Protein AF-A0AB40AM20-F1 (afdb_monomer_lite)

Foldseek 3Di:
DDDDDDDDDDDDDDDDDDDPPPPPDDPCVVDDDDDPVRVVVVVVVCCVVPPDDPVCPCVVDVDPPPPDDPDCAVLLVVLLVLLQPPADPVLSVQLSVLCVVQCVPLLPDDLVSQLVSSVSSPPSSVSSVVSNVVQVVCCVVPVDSHDNVVVVDDPPPPPDDD

pLDDT: mean 77.75, std 22.53, range [28.8, 97.44]

Radius of gyration: 23.86 Å; chains: 1; bounding box: 42×57×77 Å

Structure (mmCIF, N/CA/C/O backbone):
data_AF-A0AB40AM20-F1
#
_entry.id   AF-A0AB40AM20-F1
#
loop_
_atom_site.group_PDB
_atom_site.id
_atom_site.type_symbol
_atom_site.label_atom_id
_atom_site.label_alt_id
_atom_site.label_comp_id
_atom_site.label_asym_id
_atom_site.label_entity_id
_atom_site.label_seq_id
_atom_site.pdbx_PDB_ins_code
_atom_site.Cartn_x
_atom_site.Cartn_y
_atom_site.Cartn_z
_atom_site.occupancy
_atom_site.B_iso_or_equiv
_atom_site.auth_seq_id
_atom_site.auth_comp_id
_atom_site.auth_asym_id
_atom_site.auth_atom_id
_atom_site.pdbx_PDB_model_num
ATOM 1 N N . MET A 1 1 ? 16.544 36.981 49.174 1.00 35.84 1 MET A N 1
ATOM 2 C CA . MET A 1 1 ? 16.715 38.013 48.129 1.00 35.84 1 MET A CA 1
ATOM 3 C C . MET A 1 1 ? 16.075 37.538 46.826 1.00 35.84 1 MET A C 1
ATOM 5 O O . MET A 1 1 ? 16.218 36.360 46.523 1.00 35.84 1 MET A O 1
ATOM 9 N N . PRO A 1 2 ? 15.335 38.406 46.114 1.00 50.44 2 PRO A N 1
ATOM 10 C CA . PRO A 1 2 ? 14.511 38.073 44.946 1.00 50.44 2 PRO A CA 1
ATOM 11 C C . PRO A 1 2 ? 15.216 38.371 43.605 1.00 50.44 2 PRO A C 1
ATOM 13 O O . PRO A 1 2 ? 16.143 39.176 43.582 1.00 50.44 2 PRO A O 1
ATOM 16 N N . ARG A 1 3 ? 14.738 37.762 42.502 1.00 30.42 3 ARG A N 1
ATOM 17 C CA . ARG A 1 3 ? 14.660 38.270 41.098 1.00 30.42 3 ARG A CA 1
ATOM 18 C C . ARG A 1 3 ? 14.342 37.086 40.164 1.00 30.42 3 ARG A C 1
ATOM 20 O O . ARG A 1 3 ? 15.179 36.218 39.979 1.00 30.42 3 ARG A O 1
ATOM 27 N N . ASN A 1 4 ? 13.087 36.871 39.784 1.00 35.31 4 ASN A N 1
ATOM 28 C CA . ASN A 1 4 ? 12.295 37.466 38.691 1.00 35.31 4 ASN A CA 1
ATOM 29 C C . ASN A 1 4 ? 12.260 36.542 37.443 1.00 35.31 4 ASN A C 1
ATOM 31 O O . ASN A 1 4 ? 13.321 36.095 37.004 1.00 35.31 4 ASN A O 1
ATOM 35 N N . PRO A 1 5 ? 11.076 36.259 36.861 1.00 38.62 5 PRO A N 1
ATOM 36 C CA . PRO A 1 5 ? 10.887 35.314 35.762 1.00 38.62 5 PRO A CA 1
ATOM 37 C C . PRO A 1 5 ? 11.103 35.971 34.390 1.00 38.62 5 PRO A C 1
ATOM 39 O O . PRO A 1 5 ? 10.736 37.126 34.170 1.00 38.62 5 PRO A O 1
ATOM 42 N N . LYS A 1 6 ? 11.669 35.227 33.431 1.00 33.41 6 LYS A N 1
ATOM 43 C CA . LYS A 1 6 ? 11.813 35.677 32.038 1.00 33.41 6 LYS A CA 1
ATOM 44 C C . LYS A 1 6 ? 10.668 35.154 31.161 1.00 33.41 6 LYS A C 1
ATOM 46 O O . LYS A 1 6 ? 10.684 34.015 30.723 1.00 33.41 6 LYS A O 1
ATOM 51 N N . GLN A 1 7 ? 9.716 36.059 30.933 1.00 38.00 7 GLN A N 1
ATOM 52 C CA . GLN A 1 7 ? 9.112 36.432 29.644 1.00 38.00 7 GLN A CA 1
ATOM 53 C C . GLN A 1 7 ? 8.575 35.325 28.714 1.00 38.00 7 GLN A C 1
ATOM 55 O O . GLN A 1 7 ? 9.310 34.670 27.979 1.00 38.00 7 GLN A O 1
ATOM 60 N N . ASN A 1 8 ? 7.240 35.283 28.649 1.00 28.80 8 ASN A N 1
ATOM 61 C CA . ASN A 1 8 ? 6.436 34.710 27.573 1.00 28.80 8 ASN A CA 1
ATOM 62 C C . ASN A 1 8 ? 6.784 35.337 26.213 1.00 28.80 8 ASN A C 1
ATOM 64 O O . ASN A 1 8 ? 6.702 36.555 26.050 1.00 28.80 8 ASN A O 1
ATOM 68 N N . LYS A 1 9 ? 7.075 34.495 25.216 1.00 31.55 9 LYS A N 1
ATOM 69 C CA . LYS A 1 9 ? 7.012 34.867 23.799 1.00 31.55 9 LYS A CA 1
ATOM 70 C C . LYS A 1 9 ? 5.763 34.257 23.175 1.00 31.55 9 LYS A C 1
ATOM 72 O O . LYS A 1 9 ? 5.660 33.049 22.980 1.00 31.55 9 LYS A O 1
ATOM 77 N N . THR A 1 10 ? 4.819 35.139 22.879 1.00 30.55 10 THR A N 1
ATOM 78 C CA . THR A 1 10 ? 3.647 34.935 22.033 1.00 30.55 10 THR A CA 1
ATOM 79 C C . THR A 1 10 ? 4.066 34.281 20.719 1.00 30.55 10 THR A C 1
ATOM 81 O O . THR A 1 10 ? 4.764 34.900 19.919 1.00 30.55 10 THR A O 1
ATOM 84 N N . THR A 1 11 ? 3.660 33.033 20.488 1.00 30.36 11 THR A N 1
ATOM 85 C CA . THR A 1 11 ? 3.817 32.411 19.169 1.00 30.36 11 THR A CA 1
ATOM 86 C C . THR A 1 11 ? 2.555 32.715 18.379 1.00 30.36 11 THR A C 1
ATOM 88 O O . THR A 1 11 ? 1.472 32.222 18.690 1.00 30.36 11 THR A O 1
ATOM 91 N N . GLN A 1 12 ? 2.697 33.622 17.415 1.00 35.78 12 GLN A N 1
ATOM 92 C CA . GLN A 1 12 ? 1.676 33.942 16.432 1.00 35.78 12 GLN A CA 1
ATOM 93 C C . GLN A 1 12 ? 1.341 32.692 15.609 1.00 35.78 12 GLN A C 1
ATOM 95 O O . GLN A 1 12 ? 2.221 31.973 15.139 1.00 35.78 12 GLN A O 1
ATOM 100 N N . SER A 1 13 ? 0.046 32.459 15.436 1.00 38.41 13 SER A N 1
ATOM 101 C CA . SER A 1 13 ? -0.545 31.567 14.440 1.00 38.41 13 SER A CA 1
ATOM 102 C C . SER A 1 13 ? -0.098 31.930 13.018 1.00 38.41 13 SER A C 1
ATOM 104 O O . SER A 1 13 ? -0.157 33.119 12.689 1.00 38.41 13 SER A O 1
ATOM 106 N N . PRO A 1 14 ? 0.202 30.976 12.120 1.00 34.91 14 PRO A N 1
ATOM 107 C CA . PRO A 1 14 ? 0.222 31.273 10.700 1.00 34.91 14 PRO A CA 1
ATOM 108 C C . PRO A 1 14 ? -1.196 31.114 10.132 1.00 34.91 14 PRO A C 1
ATOM 110 O O . PRO A 1 14 ? -1.818 30.056 10.230 1.00 34.91 14 PRO A O 1
ATOM 113 N N . LYS A 1 15 ? -1.715 32.200 9.554 1.00 35.44 15 LYS A N 1
ATOM 114 C CA . LYS A 1 15 ? -2.844 32.177 8.621 1.00 35.44 15 LYS A CA 1
ATOM 115 C C . LYS A 1 15 ? -2.317 32.079 7.190 1.00 35.44 15 LYS A C 1
ATOM 117 O O . LYS A 1 15 ? -1.262 32.621 6.879 1.00 35.44 15 LYS A O 1
ATOM 122 N N . SER A 1 16 ? -3.187 31.516 6.359 1.00 31.95 16 SER A N 1
ATOM 123 C CA . SER A 1 16 ? -3.313 31.711 4.914 1.00 31.95 16 SER A CA 1
ATOM 124 C C . SER A 1 16 ? -2.516 30.781 4.005 1.00 31.95 16 SER A C 1
ATOM 126 O O . SER A 1 16 ? -1.355 30.996 3.678 1.00 31.95 16 SER A O 1
ATOM 128 N N . SER A 1 17 ? -3.260 29.776 3.544 1.00 43.16 17 SER A N 1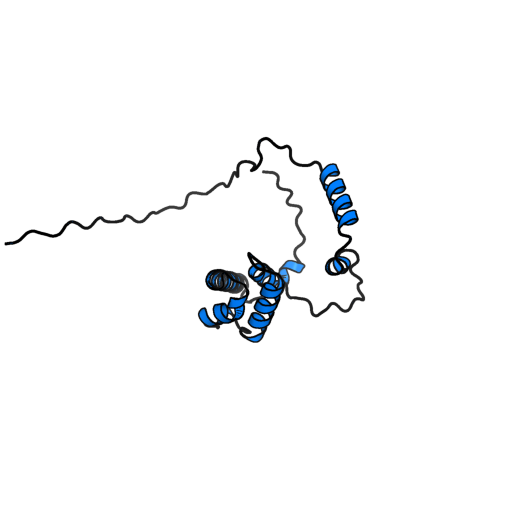
ATOM 129 C CA . SER A 1 17 ? -3.336 29.282 2.173 1.00 43.16 17 SER A CA 1
ATOM 130 C C . SER A 1 17 ? -2.662 30.183 1.134 1.00 43.16 17 SER A C 1
ATOM 132 O O . SER A 1 17 ? -3.149 31.272 0.833 1.00 43.16 17 SER A O 1
ATOM 134 N N . ALA A 1 18 ? -1.596 29.675 0.527 1.00 33.94 18 ALA A N 1
ATOM 135 C CA . ALA A 1 18 ? -1.131 30.100 -0.781 1.00 33.94 18 ALA A CA 1
ATOM 136 C C . ALA A 1 18 ? -0.949 28.835 -1.625 1.00 33.94 18 ALA A C 1
ATOM 138 O O . ALA A 1 18 ? -0.314 27.875 -1.187 1.00 33.94 18 ALA A O 1
ATOM 139 N N . ASN A 1 19 ? -1.591 28.828 -2.793 1.00 36.91 19 ASN A N 1
ATOM 140 C CA . ASN A 1 19 ? -1.529 27.777 -3.802 1.00 36.91 19 ASN A CA 1
ATOM 141 C C . ASN A 1 19 ? -0.078 27.358 -4.069 1.00 36.91 19 ASN A C 1
ATOM 143 O O . ASN A 1 19 ? 0.690 28.121 -4.650 1.00 36.91 19 ASN A O 1
ATOM 147 N N . LEU A 1 20 ? 0.282 26.134 -3.681 1.00 35.53 20 LEU A N 1
ATOM 148 C CA . LEU A 1 20 ? 1.486 25.474 -4.173 1.00 35.53 20 LEU A CA 1
ATOM 149 C C . LEU A 1 20 ? 1.187 24.955 -5.578 1.00 35.53 20 LEU A C 1
ATOM 151 O O . LEU A 1 20 ? 0.742 23.824 -5.760 1.00 35.53 20 LEU A O 1
ATOM 155 N N . SER A 1 21 ? 1.416 25.807 -6.573 1.00 38.59 21 SER A N 1
ATOM 156 C CA . SER A 1 21 ? 1.690 25.360 -7.933 1.00 38.59 21 SER A CA 1
ATOM 157 C C . SER A 1 21 ? 2.936 24.471 -7.890 1.00 38.59 21 SER A C 1
ATOM 159 O O . SER A 1 21 ? 4.059 24.964 -7.774 1.00 38.59 21 SER A O 1
ATOM 161 N N . PHE A 1 22 ? 2.739 23.153 -7.923 1.00 41.34 22 PHE A N 1
ATOM 162 C CA . PHE A 1 22 ? 3.813 22.175 -8.081 1.00 41.34 22 PHE A CA 1
ATOM 163 C C . PHE A 1 22 ? 4.301 22.210 -9.537 1.00 41.34 22 PHE A C 1
ATOM 165 O O . PHE A 1 22 ? 4.034 21.309 -10.322 1.00 41.34 22 PHE A O 1
ATOM 172 N N . SER A 1 23 ? 5.027 23.260 -9.916 1.00 50.19 23 SER A N 1
ATOM 173 C CA . SER A 1 23 ? 5.969 23.153 -11.028 1.00 50.19 23 SER A CA 1
ATOM 174 C C . SER A 1 23 ? 7.167 22.383 -10.486 1.00 50.19 23 SER A C 1
ATOM 176 O O . SER A 1 23 ? 8.131 22.979 -10.008 1.00 50.19 23 SER A O 1
ATOM 178 N N . SER A 1 24 ? 7.059 21.053 -10.437 1.00 52.06 24 SER A N 1
ATOM 179 C CA . SER A 1 24 ? 8.214 20.218 -10.122 1.00 52.06 24 SER A CA 1
ATOM 180 C C . SER A 1 24 ? 9.263 20.471 -11.206 1.00 52.06 24 SER A C 1
ATOM 182 O O . SER A 1 24 ? 8.964 20.216 -12.373 1.00 52.06 24 SER A O 1
ATOM 184 N N . PRO A 1 25 ? 10.462 20.984 -10.872 1.00 62.00 25 PRO A N 1
ATOM 185 C CA . PRO A 1 25 ? 11.560 20.974 -11.825 1.00 6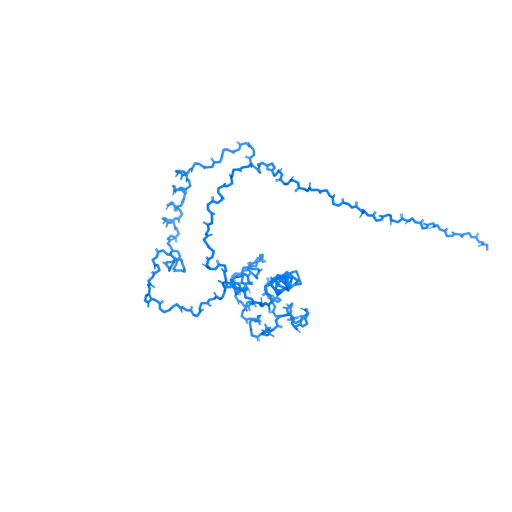2.00 25 PRO A CA 1
ATOM 186 C C . PRO A 1 25 ? 11.783 19.523 -12.247 1.00 62.00 25 PRO A C 1
ATOM 188 O O . PRO A 1 25 ? 11.716 18.623 -11.402 1.00 62.00 25 PRO A O 1
ATOM 191 N N . ASP A 1 26 ? 11.985 19.302 -13.546 1.00 64.44 26 ASP A N 1
ATOM 192 C CA . ASP A 1 26 ? 12.297 17.976 -14.071 1.00 64.44 26 ASP A CA 1
ATOM 193 C C . ASP A 1 26 ? 13.436 17.392 -13.223 1.00 64.44 26 ASP A C 1
ATOM 195 O O . ASP A 1 26 ? 14.474 18.035 -13.053 1.00 64.44 26 ASP A O 1
ATOM 199 N N . LEU A 1 27 ? 13.205 16.232 -12.593 1.00 72.50 27 LEU A N 1
ATOM 200 C CA . LEU A 1 27 ? 14.120 15.655 -11.593 1.00 72.50 27 LEU A CA 1
ATOM 201 C C . LEU A 1 27 ? 15.495 15.341 -12.198 1.00 72.50 27 LEU A C 1
ATOM 203 O O . LEU A 1 27 ? 16.475 15.174 -11.471 1.00 72.50 27 LEU A O 1
ATOM 207 N N . PHE A 1 28 ? 15.550 15.278 -13.527 1.00 77.12 28 PHE A N 1
ATOM 208 C CA . PHE A 1 28 ? 16.712 14.951 -14.329 1.00 77.12 28 PHE A CA 1
ATOM 209 C C . PHE A 1 28 ? 16.834 15.946 -15.494 1.00 77.12 28 PHE A C 1
ATOM 211 O O . PHE A 1 28 ? 16.668 15.563 -16.649 1.00 77.12 28 PHE A O 1
ATOM 218 N N . PRO A 1 29 ? 17.133 17.227 -15.214 1.00 77.31 29 PRO A N 1
ATOM 219 C CA . PRO A 1 29 ? 17.042 18.303 -16.204 1.00 77.31 29 PRO A CA 1
ATOM 220 C C . PRO A 1 29 ? 18.081 18.183 -17.331 1.00 77.31 29 PRO A C 1
ATOM 222 O O . PRO A 1 29 ? 17.906 18.756 -18.401 1.00 77.31 29 PRO A O 1
ATOM 225 N N . GLU A 1 30 ? 19.157 17.428 -17.106 1.00 83.56 30 GLU A N 1
ATOM 226 C CA . GLU A 1 30 ? 20.200 17.151 -18.101 1.00 83.56 30 GLU A CA 1
ATOM 227 C C . GLU A 1 30 ? 19.928 15.883 -18.930 1.00 83.56 30 GLU A C 1
ATOM 229 O O . GLU A 1 30 ? 20.687 15.564 -19.846 1.00 83.56 30 GLU A O 1
ATOM 234 N N . HIS A 1 31 ? 18.855 15.142 -18.635 1.00 82.12 31 HIS A N 1
ATOM 235 C CA . HIS A 1 31 ? 18.533 13.891 -19.311 1.00 82.12 31 HIS A CA 1
ATOM 236 C C . HIS A 1 31 ? 17.281 14.041 -20.171 1.00 82.12 31 HIS A C 1
ATOM 238 O O . HIS A 1 31 ? 16.220 14.445 -19.706 1.00 82.12 31 HIS A O 1
ATOM 244 N N . HIS A 1 32 ? 17.383 13.654 -21.441 1.00 82.19 32 HIS A N 1
ATOM 245 C CA . HIS A 1 32 ? 16.207 13.573 -22.296 1.00 82.19 32 HIS A CA 1
ATOM 246 C C . HIS A 1 32 ? 15.265 12.466 -21.819 1.00 82.19 32 HIS A C 1
ATOM 248 O O . HIS A 1 32 ? 15.700 11.364 -21.473 1.00 82.19 32 HIS A O 1
ATOM 254 N N . GLN A 1 33 ? 13.962 12.745 -21.866 1.00 84.69 33 GLN A N 1
ATOM 255 C CA . GLN A 1 33 ? 12.949 11.726 -21.634 1.00 84.69 33 GLN A CA 1
ATOM 256 C C . GLN A 1 33 ? 13.069 10.603 -22.678 1.00 84.69 33 GLN A C 1
ATOM 258 O O . GLN A 1 33 ? 13.350 10.871 -23.853 1.00 84.69 33 GLN A O 1
ATOM 263 N N . PRO A 1 34 ? 12.860 9.338 -22.279 1.00 91.25 34 PRO A N 1
ATOM 264 C CA . PRO A 1 34 ? 12.972 8.214 -23.192 1.00 91.25 34 PRO A CA 1
ATOM 265 C C . PRO A 1 34 ? 11.904 8.291 -24.287 1.00 91.25 34 PRO A C 1
ATOM 267 O O . PRO A 1 34 ? 10.730 8.569 -24.040 1.00 91.25 34 PRO A O 1
ATOM 270 N N . THR A 1 35 ? 12.304 7.987 -25.518 1.00 92.81 35 THR A N 1
ATOM 271 C CA . THR A 1 35 ? 11.368 7.872 -26.639 1.00 92.81 35 THR A CA 1
ATOM 272 C C . THR A 1 35 ? 10.451 6.655 -26.456 1.00 92.81 35 THR A C 1
ATOM 274 O O . THR A 1 35 ? 10.853 5.648 -25.861 1.00 92.81 35 THR A O 1
ATOM 277 N N . PRO A 1 36 ? 9.246 6.646 -27.058 1.00 94.25 36 PRO A N 1
ATOM 278 C CA . PRO A 1 36 ? 8.368 5.476 -27.019 1.00 94.25 36 PRO A CA 1
ATOM 279 C C . PRO A 1 36 ? 9.023 4.189 -27.546 1.00 94.25 36 PRO A C 1
ATOM 281 O O . PRO A 1 36 ? 8.698 3.097 -27.084 1.00 94.25 36 PRO A O 1
ATOM 284 N N . ALA A 1 37 ? 9.940 4.302 -28.516 1.00 94.44 37 ALA A N 1
ATOM 285 C CA . ALA A 1 37 ? 10.693 3.165 -29.043 1.00 94.44 37 ALA A CA 1
ATOM 286 C C . ALA A 1 37 ? 11.676 2.600 -28.008 1.00 94.44 37 ALA A C 1
ATOM 288 O O . ALA A 1 37 ? 11.726 1.385 -27.831 1.00 94.44 37 ALA A O 1
ATOM 289 N N . GLN A 1 38 ? 12.384 3.466 -27.277 1.00 94.62 38 GLN A N 1
ATOM 290 C CA . GLN A 1 38 ? 13.274 3.057 -26.186 1.00 94.62 38 GLN A CA 1
ATOM 291 C C . GLN A 1 38 ? 12.499 2.387 -25.044 1.00 94.62 38 GLN A C 1
ATOM 293 O O . GLN A 1 38 ? 12.914 1.334 -24.570 1.00 94.62 38 GLN A O 1
ATOM 298 N N . CYS A 1 39 ? 11.334 2.922 -24.658 1.00 95.75 39 CYS A N 1
ATOM 299 C CA . CYS A 1 39 ? 10.478 2.290 -23.646 1.00 95.75 39 CYS A CA 1
ATOM 300 C C . CYS A 1 39 ? 10.038 0.875 -24.055 1.00 95.75 39 CYS A C 1
ATOM 302 O O . CYS A 1 39 ? 10.018 -0.032 -23.224 1.00 95.75 39 CYS A O 1
ATOM 304 N N . ARG A 1 40 ? 9.695 0.670 -25.336 1.00 95.12 40 ARG A N 1
ATOM 305 C CA . ARG A 1 40 ? 9.334 -0.658 -25.858 1.00 95.12 40 ARG A CA 1
ATOM 306 C C . ARG A 1 40 ? 10.519 -1.619 -25.857 1.00 95.12 40 ARG A C 1
ATOM 308 O O . ARG A 1 40 ? 10.342 -2.745 -25.414 1.00 95.12 40 ARG A O 1
ATOM 315 N N . ALA A 1 41 ? 11.699 -1.169 -26.284 1.00 96.19 41 ALA A N 1
ATOM 316 C CA . ALA A 1 41 ? 12.905 -1.994 -26.274 1.00 96.19 41 ALA A CA 1
ATOM 317 C C . ALA A 1 41 ? 13.235 -2.488 -24.855 1.00 96.19 41 ALA A C 1
ATOM 319 O O . ALA A 1 41 ? 13.336 -3.688 -24.634 1.00 96.19 41 ALA A O 1
ATOM 320 N N . VAL A 1 42 ? 13.256 -1.584 -23.867 1.00 95.38 42 VAL A N 1
ATOM 321 C CA . VAL A 1 42 ? 13.505 -1.948 -22.459 1.00 95.38 42 VAL A CA 1
ATOM 322 C C . VAL A 1 42 ? 12.446 -2.915 -21.927 1.00 95.38 42 VAL A C 1
ATOM 324 O O . VAL A 1 42 ? 12.778 -3.869 -21.227 1.00 95.38 42 VAL A O 1
ATOM 327 N N . ARG A 1 43 ? 11.164 -2.700 -22.253 1.00 92.19 43 ARG A N 1
ATOM 328 C CA . ARG A 1 43 ? 10.091 -3.635 -21.884 1.00 92.19 43 ARG A CA 1
ATOM 329 C C . ARG A 1 43 ? 10.365 -5.033 -22.444 1.00 92.19 43 ARG A C 1
ATOM 331 O O . ARG A 1 43 ? 10.202 -6.007 -21.715 1.00 92.19 43 ARG A O 1
ATOM 338 N N . ASP A 1 44 ? 10.738 -5.126 -23.716 1.00 93.69 44 ASP A N 1
ATOM 339 C CA . ASP A 1 44 ? 10.966 -6.403 -24.393 1.00 93.69 44 ASP A CA 1
ATOM 340 C C . ASP A 1 44 ? 12.201 -7.120 -23.817 1.00 93.69 44 ASP A C 1
ATOM 342 O O . ASP A 1 44 ? 12.127 -8.317 -23.536 1.00 93.69 44 ASP A O 1
ATOM 3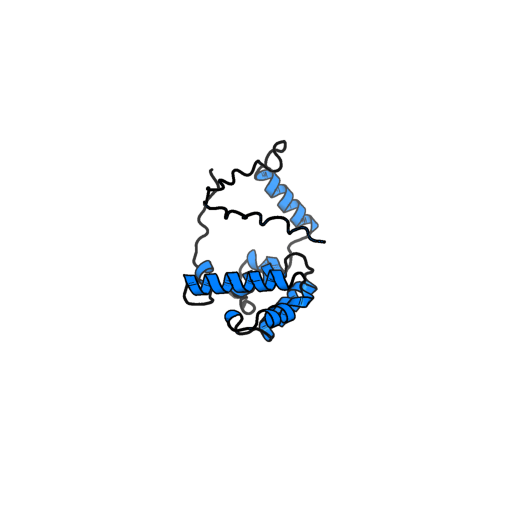46 N N . ASP A 1 45 ? 13.272 -6.383 -23.511 1.00 95.81 45 ASP A N 1
ATOM 347 C CA . ASP A 1 45 ? 14.468 -6.906 -22.838 1.00 95.81 45 ASP A CA 1
ATOM 348 C C . ASP A 1 45 ? 14.154 -7.429 -21.425 1.00 95.81 45 ASP A C 1
ATOM 350 O O . ASP A 1 45 ? 14.559 -8.534 -21.053 1.00 95.81 45 ASP A O 1
ATOM 354 N N . LEU A 1 46 ? 13.378 -6.676 -20.633 1.00 93.12 46 LEU A N 1
ATOM 355 C CA . LEU A 1 46 ? 12.944 -7.102 -19.297 1.00 93.12 46 LEU A CA 1
ATOM 356 C C . LEU A 1 46 ? 12.069 -8.360 -19.358 1.00 93.12 46 LEU A C 1
ATOM 358 O O . LEU A 1 46 ? 12.213 -9.249 -18.519 1.00 93.12 46 LEU A O 1
ATOM 362 N N . LEU A 1 47 ? 11.179 -8.454 -20.349 1.00 90.25 47 LEU A N 1
ATOM 363 C CA . LEU A 1 47 ? 10.351 -9.640 -20.566 1.00 90.25 47 LEU A CA 1
ATOM 364 C C . LEU A 1 47 ? 11.186 -10.850 -20.993 1.00 90.25 47 LEU A C 1
ATOM 366 O O . LEU A 1 47 ? 10.905 -11.958 -20.539 1.00 90.25 47 LEU A O 1
ATOM 370 N N . ALA A 1 48 ? 12.206 -10.656 -21.830 1.00 92.00 48 ALA A N 1
ATOM 371 C CA . ALA A 1 48 ? 13.117 -11.724 -22.227 1.00 92.00 48 ALA A CA 1
ATOM 372 C C . ALA A 1 48 ? 13.936 -12.247 -21.034 1.00 92.00 48 ALA A C 1
ATOM 374 O O . ALA A 1 48 ? 14.133 -13.455 -20.912 1.00 92.00 48 ALA A O 1
ATOM 375 N N . LEU A 1 49 ? 14.366 -11.357 -20.132 1.00 95.19 49 LEU A N 1
ATOM 376 C CA . LEU A 1 49 ? 15.183 -11.714 -18.972 1.00 95.19 49 LEU A CA 1
ATOM 377 C C . LEU A 1 49 ? 14.377 -12.344 -17.826 1.00 95.19 49 LEU A C 1
ATOM 379 O O . LEU A 1 49 ? 14.819 -13.320 -17.222 1.00 95.19 49 LEU A O 1
ATOM 383 N N . HIS A 1 50 ? 13.213 -11.780 -17.497 1.00 90.06 50 HIS A N 1
ATOM 384 C CA . HIS A 1 50 ? 12.430 -12.180 -16.321 1.00 90.06 50 HIS A CA 1
ATOM 385 C C . HIS A 1 50 ? 11.241 -13.091 -16.649 1.00 90.06 50 HIS A C 1
ATOM 387 O O . HIS A 1 50 ? 10.637 -13.670 -15.743 1.00 90.06 50 HIS A O 1
ATOM 393 N N . GLY A 1 51 ? 10.898 -13.231 -17.931 1.00 88.19 51 GLY A N 1
ATOM 394 C CA . GLY A 1 51 ? 9.654 -13.854 -18.355 1.00 88.19 51 GLY A CA 1
ATOM 395 C C . GLY A 1 51 ? 8.429 -13.036 -17.941 1.00 88.19 51 GLY A C 1
ATOM 396 O O . GLY A 1 51 ? 8.515 -11.913 -17.442 1.00 88.19 51 GLY A O 1
ATOM 397 N N . ILE A 1 52 ? 7.250 -13.618 -18.146 1.00 80.25 52 ILE A N 1
ATOM 398 C CA . ILE A 1 52 ? 5.993 -13.041 -17.666 1.00 80.25 52 ILE A CA 1
ATOM 399 C C . ILE A 1 52 ? 5.713 -13.645 -16.291 1.00 80.25 52 ILE A C 1
ATOM 401 O O . ILE A 1 52 ? 5.562 -14.868 -16.195 1.00 80.25 52 ILE A O 1
ATOM 405 N N . PRO A 1 53 ? 5.601 -12.831 -15.228 1.00 76.31 53 PRO A N 1
ATOM 406 C CA . PRO A 1 53 ? 5.149 -13.327 -13.939 1.00 76.31 53 PRO A CA 1
ATOM 407 C C . PRO A 1 53 ? 3.805 -14.041 -14.101 1.00 76.31 53 PRO A C 1
ATOM 409 O O . PRO A 1 53 ? 2.883 -13.484 -14.700 1.00 76.31 53 PRO A O 1
ATOM 412 N N . ARG A 1 54 ? 3.671 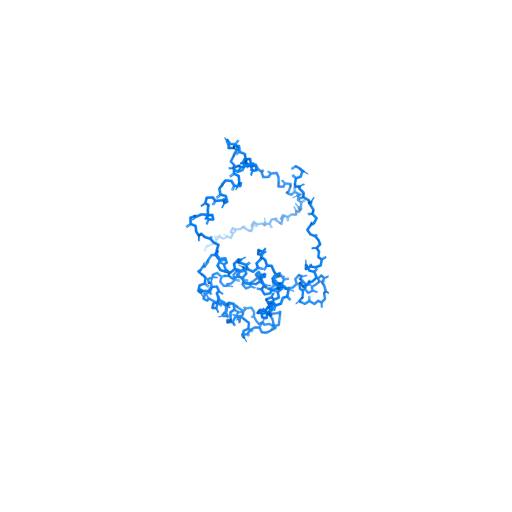-15.262 -13.562 1.00 72.69 54 ARG A N 1
ATOM 413 C CA . ARG A 1 54 ? 2.421 -16.048 -13.661 1.00 72.69 54 ARG A CA 1
ATOM 414 C C . ARG A 1 54 ? 1.205 -15.243 -13.197 1.00 72.69 54 ARG A C 1
ATOM 416 O O . ARG A 1 54 ? 0.152 -15.307 -13.819 1.00 72.69 54 ARG A O 1
ATOM 423 N N . ASP A 1 55 ? 1.391 -14.411 -12.177 1.00 69.44 55 ASP A N 1
ATOM 424 C CA . ASP A 1 55 ? 0.350 -13.550 -11.612 1.00 69.44 55 ASP A CA 1
ATOM 425 C C . ASP A 1 55 ? -0.132 -12.451 -12.570 1.00 69.44 55 ASP A C 1
ATOM 427 O O . ASP A 1 55 ? -1.235 -11.932 -12.395 1.00 69.44 55 ASP A O 1
ATOM 431 N N . LEU A 1 56 ? 0.675 -12.095 -13.575 1.00 69.69 56 LEU A N 1
ATOM 432 C CA . LEU A 1 56 ? 0.328 -11.107 -14.594 1.00 69.69 56 LEU A CA 1
ATOM 433 C C . LEU A 1 56 ? -0.305 -11.722 -15.847 1.00 69.69 56 LEU A C 1
ATOM 435 O O . LEU A 1 56 ? -0.924 -10.996 -16.623 1.00 69.69 56 LEU A O 1
ATOM 439 N N . ALA A 1 57 ? -0.203 -13.041 -16.036 1.00 69.44 57 ALA A N 1
ATOM 440 C CA . ALA A 1 57 ? -0.741 -13.722 -17.215 1.00 69.44 57 ALA A CA 1
ATOM 441 C C . ALA A 1 57 ? -2.252 -13.474 -17.397 1.00 69.44 57 ALA A C 1
ATOM 443 O O . ALA A 1 57 ? -2.704 -13.223 -18.513 1.00 69.44 57 ALA A O 1
ATOM 444 N N . LYS A 1 58 ? -3.001 -13.420 -16.288 1.00 67.88 58 LYS A N 1
ATOM 445 C CA . LYS A 1 58 ? -4.449 -13.149 -16.261 1.00 67.88 58 LYS A CA 1
ATOM 446 C C . LYS A 1 58 ? -4.861 -11.769 -16.790 1.00 67.88 58 LYS A C 1
ATOM 448 O O . LYS A 1 58 ? -5.992 -11.595 -17.216 1.00 67.88 58 LYS A O 1
ATOM 453 N N . TYR A 1 59 ? -3.964 -10.779 -16.768 1.00 65.88 59 TYR A N 1
ATOM 454 C CA . TYR A 1 59 ? -4.254 -9.438 -17.299 1.00 65.88 59 TYR A CA 1
ATOM 455 C C . TYR A 1 59 ? -3.964 -9.322 -18.796 1.00 65.88 59 TYR A C 1
ATOM 457 O O . TYR A 1 59 ? -4.373 -8.353 -19.427 1.00 65.88 59 TYR A O 1
ATOM 465 N N . ARG A 1 60 ? -3.227 -10.283 -19.365 1.00 65.75 60 ARG A N 1
ATOM 466 C CA . ARG A 1 60 ? -2.836 -10.273 -20.776 1.00 65.75 60 ARG A CA 1
ATOM 467 C C . ARG A 1 60 ? -3.902 -10.915 -21.659 1.00 65.75 60 ARG A C 1
ATOM 469 O O . ARG A 1 60 ? -4.182 -10.386 -22.726 1.00 65.75 60 ARG A O 1
ATOM 476 N N . ASN A 1 61 ? -4.492 -12.011 -21.189 1.00 61.78 61 ASN A N 1
ATOM 477 C CA . ASN A 1 61 ? -5.635 -12.670 -21.808 1.00 61.78 61 ASN A CA 1
ATOM 478 C C . ASN A 1 61 ? -6.669 -12.915 -20.702 1.00 61.78 61 ASN A C 1
ATOM 480 O O . ASN A 1 61 ? -6.595 -13.957 -20.052 1.00 61.78 61 ASN A O 1
ATOM 484 N N . PRO A 1 62 ? -7.563 -11.956 -20.412 1.00 59.16 62 PRO A N 1
ATOM 485 C CA . PRO A 1 62 ? -8.665 -12.223 -19.503 1.00 59.16 62 PRO A CA 1
ATOM 486 C C . PRO A 1 62 ? -9.557 -13.280 -20.163 1.00 59.16 62 PRO A C 1
ATOM 488 O O . PRO A 1 62 ? -10.286 -12.974 -21.105 1.00 59.16 62 PRO A O 1
ATOM 491 N N . ASP A 1 63 ? -9.434 -14.535 -19.735 1.00 54.22 63 ASP A N 1
ATOM 492 C CA . ASP A 1 63 ? -10.351 -15.587 -20.155 1.00 54.22 63 ASP A CA 1
ATOM 493 C C . ASP A 1 63 ? -11.707 -15.307 -19.482 1.00 54.22 63 ASP A C 1
ATOM 495 O O . ASP A 1 63 ? -11.770 -15.268 -18.251 1.00 54.22 63 ASP A O 1
ATOM 499 N N . PRO A 1 64 ? -12.795 -15.078 -20.240 1.00 58.12 64 PRO A N 1
ATOM 500 C CA . PRO A 1 64 ? -14.118 -14.854 -19.662 1.00 58.12 64 PRO A CA 1
ATOM 501 C C . PRO A 1 64 ? -14.666 -16.077 -18.903 1.00 58.12 64 PRO A C 1
ATOM 503 O O . PRO A 1 64 ? -15.700 -15.954 -18.250 1.00 58.12 64 PRO A O 1
ATOM 506 N N . SER A 1 65 ? -14.008 -17.240 -18.999 1.00 57.12 65 SER A N 1
ATOM 507 C CA . SER A 1 65 ? -14.368 -18.490 -18.322 1.00 57.12 65 SER A CA 1
ATOM 508 C C . SER A 1 65 ? -13.482 -18.855 -17.123 1.00 57.12 65 SER A C 1
ATOM 510 O O . SER A 1 65 ? -13.818 -19.797 -16.402 1.00 57.12 65 SER A O 1
ATOM 512 N N . ASP A 1 66 ? -12.395 -18.115 -16.865 1.00 53.09 66 ASP A N 1
ATOM 513 C CA . ASP A 1 66 ? -11.630 -18.271 -15.624 1.00 53.09 66 ASP A CA 1
ATOM 514 C C . ASP A 1 66 ? -12.501 -17.751 -14.470 1.00 53.09 66 ASP A C 1
ATOM 516 O O . ASP A 1 66 ? -12.659 -16.543 -14.287 1.00 53.09 66 ASP A O 1
ATOM 520 N N . GLU A 1 67 ? -13.085 -18.674 -13.698 1.00 49.41 67 GLU A N 1
ATOM 521 C CA . GLU A 1 67 ? -13.719 -18.402 -12.403 1.00 49.41 67 GLU A CA 1
ATOM 522 C C . GLU A 1 67 ? -12.710 -17.646 -11.534 1.00 49.41 67 GLU A C 1
ATOM 524 O O . GLU A 1 67 ? -11.788 -18.217 -10.939 1.00 49.41 67 GLU A O 1
ATOM 529 N N . ALA A 1 68 ? -12.837 -16.319 -11.550 1.00 48.88 68 ALA A N 1
ATOM 530 C CA . ALA A 1 68 ? -11.886 -15.429 -10.929 1.00 48.88 68 ALA A CA 1
ATOM 531 C C . ALA A 1 68 ? -11.789 -15.800 -9.440 1.00 48.88 68 ALA A C 1
ATOM 533 O O . ALA A 1 68 ? -12.818 -15.874 -8.759 1.00 48.88 68 ALA A O 1
ATOM 534 N N . PRO A 1 69 ? -10.573 -16.010 -8.894 1.00 48.84 69 PRO A N 1
ATOM 535 C CA . PRO A 1 69 ? -10.408 -16.125 -7.451 1.00 48.84 69 PRO A CA 1
ATOM 536 C C . PRO A 1 69 ? -11.140 -14.946 -6.807 1.00 48.84 69 PRO A C 1
ATOM 538 O O . PRO A 1 69 ? -11.030 -13.851 -7.369 1.00 48.84 69 PRO A O 1
ATOM 541 N N . PRO A 1 70 ? -11.858 -15.143 -5.678 1.00 53.88 70 PRO A N 1
ATOM 542 C CA . PRO A 1 70 ? -12.826 -14.183 -5.149 1.00 53.88 70 PRO A CA 1
ATOM 543 C C . PRO A 1 70 ? -12.243 -12.788 -5.259 1.00 53.88 70 PRO A C 1
ATOM 545 O O . PRO A 1 70 ? -11.192 -12.523 -4.660 1.00 53.88 70 PRO A O 1
ATOM 548 N N . GLU A 1 71 ? -12.842 -11.971 -6.134 1.00 64.31 71 GLU A N 1
ATOM 549 C CA . GLU A 1 71 ? -12.198 -10.743 -6.569 1.00 64.31 71 GLU A CA 1
ATOM 550 C C . GLU A 1 71 ? -11.806 -9.943 -5.330 1.00 64.31 71 GLU A C 1
ATOM 552 O O . GLU A 1 71 ? -12.644 -9.611 -4.486 1.00 64.31 71 GLU A O 1
ATOM 557 N N . LYS A 1 72 ? -10.507 -9.644 -5.198 1.00 76.50 72 LYS A N 1
ATOM 558 C CA . LYS A 1 72 ? -10.086 -8.624 -4.242 1.00 76.50 72 LYS A CA 1
ATOM 559 C C . LYS A 1 72 ? -10.875 -7.374 -4.603 1.00 76.50 72 LYS A C 1
ATOM 561 O O . LYS A 1 72 ? -10.750 -6.882 -5.724 1.00 76.50 72 LYS A O 1
ATOM 566 N N . THR A 1 73 ? -11.673 -6.885 -3.660 1.00 90.00 73 THR A N 1
ATOM 567 C CA . THR A 1 73 ? -12.393 -5.626 -3.845 1.00 90.00 73 THR A CA 1
ATOM 568 C C . THR A 1 73 ? -11.390 -4.522 -4.165 1.00 90.00 73 THR A C 1
ATOM 570 O O . THR A 1 73 ? -10.216 -4.595 -3.778 1.00 90.00 73 THR A O 1
ATOM 573 N N . VAL A 1 74 ? -11.830 -3.463 -4.838 1.00 92.06 74 VAL A N 1
ATOM 574 C CA . VAL A 1 74 ? -10.965 -2.304 -5.110 1.00 92.06 74 VAL A CA 1
ATOM 575 C C . VAL A 1 74 ? -10.390 -1.760 -3.800 1.00 92.06 74 VAL A C 1
ATOM 577 O O . VAL A 1 74 ? -9.215 -1.398 -3.717 1.00 92.06 74 VAL A O 1
ATOM 580 N N . LEU A 1 75 ? -11.190 -1.799 -2.732 1.00 92.44 75 LEU A N 1
ATOM 581 C CA . LEU A 1 75 ? -10.751 -1.419 -1.400 1.00 92.44 75 LEU A CA 1
ATOM 582 C C . LEU A 1 75 ? -9.674 -2.353 -0.827 1.00 92.44 75 LEU A C 1
ATOM 584 O O . LEU A 1 75 ? -8.692 -1.872 -0.259 1.00 92.44 75 LEU A O 1
ATOM 588 N N . ASP A 1 76 ? -9.820 -3.668 -0.996 1.00 93.00 76 ASP A N 1
ATOM 589 C CA . ASP A 1 76 ? -8.796 -4.639 -0.604 1.00 93.00 76 ASP A CA 1
ATOM 590 C C . ASP A 1 76 ? -7.488 -4.404 -1.369 1.00 93.00 76 ASP A C 1
ATOM 592 O O . ASP A 1 76 ? -6.411 -4.499 -0.778 1.00 93.00 76 ASP A O 1
ATOM 596 N N . GLY A 1 77 ? -7.571 -4.030 -2.649 1.00 92.69 77 GLY A N 1
ATOM 597 C CA . GLY A 1 77 ? -6.428 -3.591 -3.447 1.00 92.69 77 GLY A CA 1
ATOM 598 C C . GLY A 1 77 ? -5.718 -2.387 -2.826 1.00 92.69 77 GLY A C 1
ATOM 599 O O . GLY A 1 77 ? -4.521 -2.455 -2.549 1.00 92.69 77 GLY A O 1
ATOM 600 N N . VAL A 1 78 ? -6.456 -1.315 -2.521 1.00 94.81 78 VAL A N 1
ATOM 601 C CA . VAL A 1 78 ? -5.902 -0.095 -1.901 1.00 94.81 78 VAL A CA 1
ATOM 602 C C . VAL A 1 78 ? -5.239 -0.395 -0.554 1.00 94.81 78 VAL A C 1
ATOM 604 O O . VAL A 1 78 ? -4.107 0.029 -0.305 1.00 94.81 78 VAL A O 1
ATOM 607 N N . VAL A 1 79 ? -5.905 -1.157 0.318 1.00 95.38 79 VAL A N 1
ATOM 608 C CA . VAL A 1 79 ? -5.355 -1.505 1.635 1.00 95.38 79 VAL A CA 1
ATOM 609 C C . VAL A 1 79 ? -4.132 -2.416 1.498 1.00 95.38 79 VAL A C 1
ATOM 611 O O . VAL A 1 79 ? -3.129 -2.186 2.174 1.00 95.38 79 VAL A O 1
ATOM 614 N N . SER A 1 80 ? -4.166 -3.409 0.606 1.00 95.00 80 SER A N 1
ATOM 615 C CA . SER A 1 80 ? -3.017 -4.280 0.330 1.00 95.00 80 SER A CA 1
ATOM 616 C C . SER A 1 80 ? -1.810 -3.471 -0.153 1.00 95.00 80 SER A C 1
ATOM 618 O O . SER A 1 80 ? -0.696 -3.696 0.322 1.00 95.00 80 SER A O 1
ATOM 620 N N . THR A 1 81 ? -2.017 -2.495 -1.039 1.00 95.12 81 THR A N 1
ATOM 621 C CA . THR A 1 81 ? -0.951 -1.610 -1.528 1.00 95.12 81 THR A CA 1
ATOM 622 C C . THR A 1 81 ? -0.353 -0.781 -0.395 1.00 95.12 81 THR A C 1
ATOM 624 O O . THR A 1 81 ? 0.865 -0.761 -0.229 1.00 95.12 81 THR A O 1
ATOM 627 N N . LEU A 1 82 ? -1.184 -0.170 0.458 1.00 96.69 82 LEU A N 1
ATOM 628 C CA . LEU A 1 82 ? -0.710 0.589 1.625 1.00 96.69 82 LEU A CA 1
ATOM 629 C C . LEU A 1 82 ? 0.116 -0.267 2.589 1.00 96.69 82 LEU A C 1
ATOM 631 O O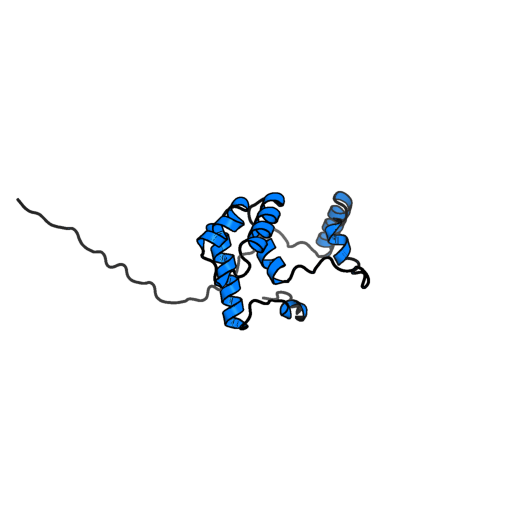 . LEU A 1 82 ? 1.130 0.190 3.125 1.00 96.69 82 LEU A O 1
ATOM 635 N N . LEU A 1 83 ? -0.308 -1.511 2.816 1.00 97.31 83 LEU A N 1
ATOM 636 C CA . LEU A 1 83 ? 0.409 -2.435 3.688 1.00 97.31 83 LEU A CA 1
ATOM 637 C C . LEU A 1 83 ? 1.733 -2.907 3.087 1.00 97.31 83 LEU A C 1
ATOM 639 O O . LEU A 1 83 ? 2.639 -3.205 3.865 1.00 97.31 83 LEU A O 1
ATOM 643 N N . SER A 1 84 ? 1.870 -2.874 1.761 1.00 96.69 84 SER A N 1
ATOM 644 C CA . SER A 1 84 ? 3.079 -3.286 1.036 1.00 96.69 84 SER A CA 1
ATOM 645 C C . SER A 1 84 ? 4.194 -2.239 1.027 1.00 96.69 84 SER A C 1
ATOM 647 O O . SER A 1 84 ? 5.352 -2.561 0.778 1.00 96.69 84 SER A O 1
ATOM 649 N N . LEU A 1 85 ? 3.885 -0.985 1.369 1.00 95.75 85 LEU A N 1
ATOM 650 C CA . LEU A 1 85 ? 4.884 0.084 1.417 1.00 95.75 85 LEU A CA 1
ATOM 651 C C . LEU A 1 85 ? 5.963 -0.200 2.475 1.00 95.75 85 LEU A C 1
ATOM 653 O O . LEU A 1 85 ? 5.637 -0.454 3.636 1.00 95.75 85 LEU A O 1
ATOM 657 N N . ASN A 1 86 ? 7.240 -0.064 2.112 1.00 96.06 86 ASN A N 1
ATOM 658 C CA . ASN A 1 86 ? 8.391 -0.169 3.025 1.00 96.06 86 ASN A CA 1
ATOM 659 C C . ASN A 1 86 ? 8.431 -1.472 3.850 1.00 96.06 86 ASN A C 1
ATOM 661 O O . ASN A 1 86 ? 8.707 -1.447 5.051 1.00 96.06 86 ASN A O 1
ATOM 665 N N . THR A 1 87 ? 8.093 -2.609 3.244 1.00 96.56 87 THR A N 1
ATOM 666 C CA . THR A 1 87 ? 8.159 -3.921 3.899 1.00 96.56 87 THR A CA 1
ATOM 667 C C . THR A 1 87 ? 8.355 -5.030 2.863 1.00 96.56 87 THR A C 1
ATOM 669 O O . THR A 1 87 ? 8.510 -4.753 1.679 1.00 96.56 87 THR A O 1
ATOM 672 N N . THR A 1 88 ? 8.383 -6.285 3.302 1.00 96.75 88 THR A N 1
ATOM 673 C CA . THR A 1 88 ? 8.525 -7.454 2.422 1.00 96.75 88 THR A CA 1
ATOM 674 C C . THR A 1 88 ? 7.166 -8.032 2.038 1.00 96.75 88 THR A C 1
ATOM 676 O O . THR A 1 88 ? 6.190 -7.892 2.782 1.00 96.75 88 THR A O 1
ATOM 679 N N . ASP A 1 89 ? 7.095 -8.762 0.927 1.00 93.88 89 ASP A N 1
ATOM 680 C CA . ASP A 1 89 ? 5.863 -9.421 0.467 1.00 93.88 89 ASP A CA 1
ATOM 681 C C . ASP A 1 89 ? 5.251 -10.338 1.533 1.00 93.88 89 ASP A C 1
ATOM 683 O O . ASP A 1 89 ? 4.045 -10.302 1.791 1.00 93.88 89 ASP A O 1
ATOM 687 N N . SER A 1 90 ? 6.096 -11.117 2.219 1.00 95.88 90 SER A N 1
ATOM 688 C CA . SER A 1 90 ? 5.676 -12.007 3.307 1.00 95.88 90 SER A CA 1
ATOM 689 C C . SER A 1 90 ? 5.006 -11.233 4.449 1.00 95.88 90 SER A C 1
ATOM 691 O O . SER A 1 90 ? 3.916 -11.591 4.910 1.00 95.88 90 SER A O 1
ATOM 693 N N . ASN A 1 91 ? 5.607 -10.116 4.868 1.00 97.12 91 ASN A N 1
ATOM 694 C CA . ASN A 1 91 ? 5.048 -9.270 5.918 1.00 97.12 91 ASN A CA 1
ATOM 695 C C . ASN A 1 91 ? 3.767 -8.562 5.469 1.00 97.12 91 ASN A C 1
ATOM 697 O O . ASN A 1 91 ? 2.806 -8.522 6.236 1.00 97.12 91 ASN A O 1
ATOM 701 N N . SER A 1 92 ? 3.725 -8.069 4.232 1.00 96.62 92 SER A N 1
ATOM 702 C CA . SER A 1 92 ? 2.549 -7.426 3.631 1.00 96.62 92 SER A CA 1
ATOM 703 C C . SER A 1 92 ? 1.353 -8.368 3.610 1.00 96.62 92 SER A C 1
ATOM 705 O O . SER A 1 92 ? 0.277 -8.032 4.111 1.00 96.62 92 SER A O 1
ATOM 707 N N . ARG A 1 93 ? 1.557 -9.592 3.106 1.00 95.56 93 ARG A N 1
ATOM 708 C CA . ARG A 1 93 ? 0.523 -10.628 3.041 1.00 95.56 93 ARG A CA 1
ATOM 709 C C . ARG A 1 93 ? 0.024 -10.998 4.433 1.00 95.56 93 ARG A C 1
ATOM 711 O O . ARG A 1 93 ? -1.184 -11.055 4.657 1.00 95.56 93 ARG A O 1
ATOM 718 N N . ARG A 1 94 ? 0.937 -11.209 5.387 1.00 97.00 94 ARG A N 1
ATOM 719 C CA . ARG A 1 94 ? 0.582 -11.531 6.776 1.00 97.00 94 ARG A CA 1
ATOM 720 C C . ARG A 1 94 ? -0.192 -10.395 7.452 1.00 97.00 94 ARG A C 1
ATOM 722 O O . ARG A 1 94 ? -1.175 -10.666 8.140 1.00 97.00 94 ARG A O 1
ATOM 729 N N . ALA A 1 95 ? 0.214 -9.143 7.238 1.00 97.31 95 ALA A N 1
ATOM 730 C CA . ALA A 1 95 ? -0.473 -7.970 7.771 1.00 97.31 95 ALA A CA 1
ATOM 731 C C . ALA A 1 95 ? -1.887 -7.838 7.194 1.00 97.31 95 ALA A C 1
ATOM 733 O O . ALA A 1 95 ? -2.831 -7.628 7.952 1.00 97.31 95 ALA A O 1
ATOM 734 N N . PHE A 1 96 ? -2.051 -8.020 5.881 1.00 96.81 96 PHE A N 1
ATOM 735 C CA . PHE A 1 96 ? -3.356 -7.945 5.223 1.00 96.81 96 PHE A CA 1
ATOM 736 C C . PHE A 1 96 ? -4.320 -9.033 5.717 1.00 96.81 96 PHE A C 1
ATOM 738 O O . PHE A 1 96 ? -5.457 -8.731 6.075 1.00 96.81 96 PHE A O 1
ATOM 745 N N . LEU A 1 97 ? -3.864 -10.286 5.820 1.00 95.25 97 LEU A N 1
ATOM 746 C CA . LEU A 1 97 ? -4.687 -11.381 6.349 1.00 95.25 97 LEU A CA 1
ATOM 747 C C . LEU A 1 97 ? -5.108 -11.127 7.804 1.00 95.25 97 LEU A C 1
ATOM 749 O O . LEU A 1 97 ? -6.286 -11.242 8.142 1.00 95.25 97 LEU A O 1
ATOM 753 N N . SER A 1 98 ? -4.162 -10.719 8.655 1.00 95.69 98 SER A N 1
ATOM 754 C CA . SER A 1 98 ? -4.432 -10.357 10.052 1.00 95.69 98 SER A CA 1
ATOM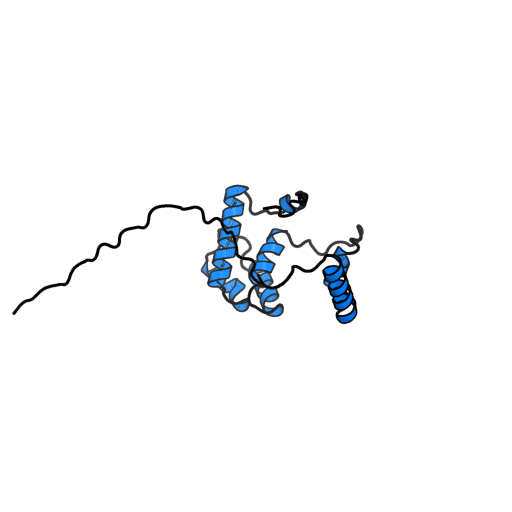 755 C C . SER A 1 98 ? -5.429 -9.196 10.157 1.00 95.69 98 SER A C 1
ATOM 757 O O . SER A 1 98 ? -6.356 -9.250 10.965 1.00 95.69 98 SER A O 1
ATOM 759 N N . PHE A 1 99 ? -5.292 -8.176 9.306 1.00 95.19 99 PHE A N 1
ATOM 760 C CA . PHE A 1 99 ? -6.220 -7.051 9.224 1.00 95.19 99 PHE A CA 1
ATOM 761 C C . PHE A 1 99 ? -7.642 -7.500 8.869 1.00 95.19 99 PHE A C 1
ATOM 763 O O . PHE A 1 99 ? -8.572 -7.162 9.597 1.00 95.19 99 PHE A O 1
ATOM 770 N N . LYS A 1 100 ? -7.817 -8.313 7.816 1.00 92.69 100 LYS A N 1
ATOM 771 C CA . LYS A 1 100 ? -9.139 -8.804 7.383 1.00 92.69 100 LYS A CA 1
ATOM 772 C C . LYS A 1 100 ? -9.837 -9.637 8.459 1.00 92.69 100 LYS A C 1
ATOM 774 O O . LYS A 1 100 ? -11.038 -9.486 8.652 1.00 92.69 100 LYS A O 1
ATOM 779 N N . ILE A 1 101 ? -9.089 -10.476 9.178 1.00 91.50 101 ILE A N 1
ATOM 780 C CA . ILE A 1 101 ? -9.635 -11.329 10.245 1.00 91.50 101 ILE A CA 1
ATOM 781 C C . ILE A 1 101 ? -10.010 -10.499 11.478 1.00 91.50 101 ILE A C 1
ATOM 783 O O . ILE A 1 101 ? -11.075 -10.682 12.061 1.00 91.50 101 ILE A O 1
ATOM 787 N N . ARG A 1 102 ? -9.127 -9.592 11.909 1.00 88.88 102 ARG A N 1
ATOM 788 C CA . ARG A 1 102 ? -9.262 -8.906 13.206 1.00 88.88 102 ARG A CA 1
ATOM 789 C C . ARG A 1 102 ? -10.093 -7.631 13.131 1.00 88.88 102 ARG A C 1
ATOM 791 O O . ARG A 1 102 ? -10.597 -7.187 14.162 1.00 88.88 102 ARG A O 1
ATOM 798 N N . ILE A 1 103 ? -10.212 -7.030 11.947 1.00 87.00 103 ILE A N 1
ATOM 799 C CA . ILE A 1 103 ? -10.791 -5.699 11.747 1.00 87.00 103 ILE A CA 1
ATOM 800 C C . ILE A 1 103 ? -11.889 -5.734 10.661 1.00 87.00 103 ILE A C 1
ATOM 802 O O . ILE A 1 103 ? -11.765 -5.088 9.622 1.00 87.00 103 ILE A O 1
ATOM 806 N N . PRO A 1 104 ? -13.015 -6.437 10.890 1.00 80.00 104 PRO A N 1
ATOM 807 C CA . PRO A 1 104 ? -14.123 -6.467 9.929 1.00 80.00 104 PRO A CA 1
ATOM 808 C C . PRO A 1 104 ? -14.824 -5.104 9.774 1.00 80.00 104 PRO A C 1
ATOM 810 O O . PRO A 1 104 ? -15.422 -4.830 8.740 1.00 80.00 104 PRO A O 1
ATOM 813 N N . ARG A 1 105 ? -14.755 -4.229 10.791 1.00 83.06 105 ARG A N 1
ATOM 814 C CA . ARG A 1 105 ? -15.336 -2.873 10.782 1.00 83.06 105 ARG A CA 1
ATOM 815 C C . ARG A 1 105 ? -14.302 -1.836 11.220 1.00 83.06 105 ARG A C 1
ATOM 817 O O . ARG A 1 105 ? -14.272 -1.420 12.374 1.00 83.06 105 ARG A O 1
ATOM 824 N N . VAL A 1 106 ? -13.441 -1.428 10.292 1.00 81.31 106 VAL A N 1
ATOM 825 C CA . VAL A 1 106 ? -12.249 -0.601 10.568 1.00 81.31 106 VAL A CA 1
ATOM 826 C C . VAL A 1 106 ? -12.571 0.761 11.181 1.00 81.31 106 VAL A C 1
ATOM 828 O O . VAL A 1 106 ? -11.885 1.170 12.115 1.00 81.31 106 VAL A O 1
ATOM 831 N N . LEU A 1 107 ? -13.619 1.449 10.713 1.00 84.06 107 LEU A N 1
ATOM 832 C CA . LEU A 1 107 ? -13.995 2.766 11.250 1.00 84.06 107 LEU A CA 1
ATOM 833 C C . LEU A 1 107 ? -14.439 2.705 12.720 1.00 84.06 107 LEU A C 1
ATOM 835 O O . LEU A 1 107 ? -14.195 3.649 13.467 1.00 84.06 107 LEU A O 1
ATOM 839 N N . ASN A 1 108 ? -15.003 1.572 13.145 1.00 86.81 108 ASN A N 1
ATOM 840 C CA . ASN A 1 108 ? -15.467 1.356 14.518 1.00 86.81 108 ASN A CA 1
ATOM 841 C C . ASN A 1 108 ? -14.395 0.714 15.409 1.00 86.81 108 ASN A C 1
ATOM 843 O O . ASN A 1 108 ? -14.584 0.597 16.618 1.00 86.81 108 ASN A O 1
ATOM 847 N N . ALA A 1 109 ? -13.288 0.253 14.828 1.00 87.56 109 ALA A N 1
ATOM 848 C CA . ALA A 1 109 ? -12.203 -0.334 15.593 1.00 87.56 109 ALA A CA 1
ATOM 849 C C . ALA A 1 109 ? -11.438 0.756 16.353 1.00 87.56 109 ALA A C 1
ATOM 851 O O . ALA A 1 109 ? -11.281 1.881 15.878 1.00 87.56 109 ALA A O 1
ATOM 852 N N . GLU A 1 110 ? -10.895 0.414 17.517 1.00 91.94 110 GLU A N 1
ATOM 853 C CA . GLU A 1 110 ? -9.917 1.259 18.203 1.00 91.94 110 GLU A CA 1
ATOM 854 C C . GLU A 1 110 ? -8.659 1.422 17.317 1.00 91.94 110 GLU A C 1
ATOM 856 O O . GLU A 1 110 ? -8.212 0.428 16.734 1.00 91.94 110 GLU A O 1
ATOM 861 N N . PRO A 1 111 ? -8.052 2.623 17.206 1.00 91.62 111 PRO A N 1
ATOM 862 C CA . PRO A 1 111 ? -6.823 2.825 16.430 1.00 91.62 111 PRO A CA 1
ATOM 863 C C . PRO A 1 111 ? -5.728 1.805 16.759 1.00 91.62 111 PRO A C 1
ATOM 865 O O . PRO A 1 111 ? -5.183 1.170 15.856 1.00 91.62 111 PRO A O 1
ATOM 868 N N . LYS A 1 112 ? -5.513 1.543 18.051 1.00 94.94 112 LYS A N 1
ATOM 869 C CA . LYS A 1 112 ? -4.505 0.598 18.536 1.00 94.94 112 LYS A CA 1
ATOM 870 C C . LYS A 1 112 ? -4.749 -0.835 18.066 1.00 94.94 112 LYS A C 1
ATOM 872 O O . LYS A 1 112 ? -3.810 -1.533 17.702 1.00 94.94 112 LYS A O 1
ATOM 877 N N . ARG A 1 113 ? -6.012 -1.270 17.973 1.00 95.19 113 ARG A N 1
ATOM 878 C CA . ARG A 1 113 ? -6.349 -2.593 17.417 1.00 95.19 113 ARG A CA 1
ATOM 879 C C . ARG A 1 113 ? -5.963 -2.718 15.949 1.00 95.19 113 ARG A C 1
ATOM 881 O O . ARG A 1 113 ? -5.520 -3.788 15.536 1.00 95.19 113 ARG A O 1
ATOM 888 N N . VAL A 1 114 ? -6.132 -1.650 15.168 1.00 94.94 114 VAL A N 1
ATOM 889 C CA . VAL A 1 114 ? -5.725 -1.632 13.756 1.00 94.94 114 VAL A CA 1
ATOM 890 C C . VAL A 1 114 ? -4.205 -1.724 13.650 1.00 94.94 114 VAL A C 1
ATOM 892 O O . VAL A 1 114 ? -3.702 -2.557 12.901 1.00 94.94 114 VAL A O 1
ATOM 895 N N . GLU A 1 115 ? -3.480 -0.934 14.444 1.00 96.88 115 GLU A N 1
ATOM 896 C CA . GLU A 1 115 ? -2.015 -0.975 14.519 1.00 96.88 115 GLU A CA 1
ATOM 897 C C . GLU A 1 115 ? -1.499 -2.368 14.898 1.00 96.88 115 GLU A C 1
ATOM 899 O O . GLU A 1 115 ? -0.618 -2.914 14.234 1.00 96.88 115 GLU A O 1
ATOM 904 N N . ASP A 1 116 ? -2.087 -2.982 15.924 1.00 97.25 116 ASP A N 1
ATOM 905 C CA . ASP A 1 116 ? -1.727 -4.319 16.396 1.00 97.25 116 ASP A CA 1
ATOM 906 C C . ASP A 1 116 ? -2.022 -5.407 15.364 1.00 97.25 116 ASP A C 1
ATOM 908 O O . ASP A 1 116 ? -1.312 -6.414 15.302 1.00 97.25 116 ASP A O 1
ATOM 912 N N . ALA A 1 117 ? -3.066 -5.229 14.552 1.00 96.75 117 ALA A N 1
ATOM 913 C CA . ALA A 1 117 ? -3.392 -6.148 13.471 1.00 96.75 117 ALA A CA 1
ATOM 914 C C . ALA A 1 117 ? -2.335 -6.120 12.360 1.00 96.75 117 ALA A C 1
ATOM 916 O O . ALA A 1 117 ? -2.039 -7.168 11.788 1.00 96.75 117 ALA A O 1
ATOM 917 N N . ILE A 1 118 ? -1.732 -4.960 12.093 1.00 97.38 118 ILE A N 1
ATOM 918 C CA . ILE A 1 118 ? -0.802 -4.766 10.969 1.00 97.38 118 ILE A CA 1
ATOM 919 C C . ILE A 1 118 ? 0.658 -4.612 11.400 1.00 97.38 118 ILE A C 1
ATOM 921 O O . ILE A 1 118 ? 1.517 -4.336 10.565 1.00 97.38 118 ILE A O 1
ATOM 925 N N . ARG A 1 119 ? 0.963 -4.809 12.688 1.00 97.44 119 ARG A N 1
ATOM 926 C CA . ARG A 1 119 ? 2.284 -4.552 13.286 1.00 97.44 119 ARG A CA 1
ATOM 927 C C . ARG A 1 119 ? 3.437 -5.227 12.545 1.00 97.44 119 ARG A C 1
ATOM 929 O O . ARG A 1 119 ? 4.493 -4.624 12.375 1.00 97.44 119 ARG A O 1
ATOM 936 N N . CYS A 1 120 ? 3.223 -6.446 12.053 1.00 97.19 120 CYS A N 1
ATOM 937 C CA . CYS A 1 120 ? 4.225 -7.192 11.291 1.00 97.19 120 CYS A CA 1
ATOM 938 C C . CYS A 1 120 ? 4.594 -6.550 9.941 1.00 97.19 120 CYS A C 1
ATOM 940 O O . CYS A 1 120 ? 5.648 -6.860 9.399 1.00 97.19 120 CYS A O 1
ATOM 942 N N . GLY A 1 121 ? 3.760 -5.649 9.413 1.00 94.94 121 GLY A N 1
ATOM 943 C CA . GLY A 1 121 ? 3.987 -4.925 8.165 1.00 94.94 121 GLY A CA 1
ATOM 944 C C . GLY A 1 121 ? 4.906 -3.707 8.292 1.00 94.94 121 GLY A C 1
ATOM 945 O O . GLY A 1 121 ? 5.191 -3.087 7.272 1.00 94.94 121 GLY A O 1
ATOM 946 N N . GLY A 1 122 ? 5.365 -3.350 9.499 1.00 95.56 122 GLY A N 1
ATOM 947 C CA . GLY A 1 122 ? 6.197 -2.164 9.739 1.00 95.56 122 GLY A CA 1
ATOM 948 C C . GLY A 1 122 ? 5.432 -0.841 9.593 1.00 95.56 122 GLY A C 1
ATOM 949 O O . GLY A 1 122 ? 4.399 -0.774 8.928 1.00 95.56 122 GLY A O 1
ATOM 950 N N . LEU A 1 123 ? 5.925 0.225 10.241 1.00 97.06 123 LEU A N 1
ATOM 951 C CA . LEU A 1 123 ? 5.300 1.564 10.248 1.00 97.06 123 LEU A CA 1
ATOM 952 C C . LEU A 1 123 ? 3.794 1.538 10.592 1.00 97.06 123 LEU A C 1
ATOM 954 O O . LEU A 1 123 ? 2.998 2.290 10.027 1.00 97.06 123 LEU A O 1
ATOM 958 N N . ALA A 1 124 ? 3.396 0.646 11.503 1.00 96.88 124 ALA A N 1
ATOM 959 C CA . ALA A 1 124 ? 1.996 0.301 11.739 1.00 96.88 124 ALA A CA 1
ATOM 960 C C . ALA A 1 124 ? 1.136 1.489 12.181 1.00 96.88 124 ALA A C 1
ATOM 962 O O . ALA A 1 124 ? 0.025 1.630 11.687 1.00 96.88 124 ALA A O 1
ATOM 963 N N . VAL A 1 125 ? 1.671 2.378 13.024 1.00 97.06 125 VAL A N 1
ATOM 964 C CA . VAL A 1 125 ? 0.999 3.622 13.441 1.00 97.06 125 VAL A CA 1
ATOM 965 C C . VAL A 1 125 ? 0.635 4.469 12.217 1.00 97.06 125 VAL A C 1
ATOM 967 O O . VAL A 1 125 ? -0.534 4.757 11.967 1.00 97.06 125 VAL A O 1
ATOM 970 N N . THR A 1 126 ? 1.623 4.793 11.379 1.00 97.38 126 THR A N 1
ATOM 971 C CA . THR A 1 126 ? 1.427 5.602 10.168 1.00 97.38 126 THR A CA 1
ATOM 972 C C . THR A 1 126 ? 0.478 4.931 9.176 1.00 97.38 126 THR A C 1
ATOM 974 O O . THR A 1 126 ? -0.409 5.586 8.626 1.00 97.38 126 THR A O 1
ATOM 977 N N . LYS A 1 127 ? 0.633 3.621 8.944 1.00 96.75 127 LYS A N 1
ATOM 978 C CA . LYS A 1 127 ? -0.234 2.866 8.029 1.00 96.75 127 LYS A CA 1
ATOM 979 C C . LYS A 1 127 ? -1.675 2.794 8.544 1.00 96.75 127 LYS A C 1
ATOM 981 O O . LYS A 1 127 ? -2.595 3.004 7.759 1.00 96.75 127 LYS A O 1
ATOM 986 N N . ALA A 1 128 ? -1.883 2.570 9.842 1.00 96.19 128 ALA A N 1
ATOM 987 C CA . ALA A 1 128 ? -3.211 2.523 10.451 1.00 96.19 128 ALA A CA 1
ATOM 988 C C . ALA A 1 128 ? -3.934 3.871 10.338 1.00 96.19 128 ALA A C 1
ATOM 990 O O . ALA A 1 128 ? -5.101 3.905 9.945 1.00 96.19 128 ALA A O 1
ATOM 991 N N . LEU A 1 129 ? -3.236 4.979 10.611 1.00 95.88 129 LEU A N 1
ATOM 992 C CA . LEU A 1 129 ? -3.782 6.328 10.442 1.00 95.88 129 LEU A CA 1
ATOM 993 C C . LEU A 1 129 ? -4.205 6.590 8.991 1.00 95.88 129 LEU A C 1
ATOM 995 O O . LEU A 1 129 ? -5.327 7.038 8.755 1.00 95.88 129 LEU A O 1
ATOM 999 N N . ARG A 1 130 ? -3.352 6.252 8.015 1.00 96.62 130 ARG A N 1
ATOM 1000 C CA . ARG A 1 130 ? -3.659 6.427 6.585 1.00 96.62 130 ARG A CA 1
ATOM 1001 C C . ARG A 1 130 ? -4.847 5.586 6.130 1.00 96.62 130 ARG A C 1
ATOM 1003 O O . ARG A 1 130 ? -5.738 6.119 5.477 1.00 96.62 130 ARG A O 1
ATOM 1010 N N . ILE A 1 131 ? -4.887 4.304 6.504 1.00 95.50 131 ILE A N 1
ATOM 1011 C CA . ILE A 1 131 ? -6.010 3.414 6.177 1.00 95.50 131 ILE A CA 1
ATOM 1012 C C . ILE A 1 131 ? -7.310 4.011 6.720 1.00 95.50 131 ILE A C 1
ATOM 1014 O O . ILE A 1 131 ? -8.269 4.168 5.975 1.00 95.50 131 ILE A O 1
ATOM 1018 N N . ARG A 1 132 ? -7.342 4.410 7.996 1.00 94.38 132 ARG A N 1
ATOM 1019 C CA . ARG A 1 132 ? -8.541 5.015 8.595 1.00 94.38 132 ARG A CA 1
ATOM 1020 C C . ARG A 1 132 ? -8.955 6.313 7.908 1.00 94.38 132 ARG A C 1
ATOM 1022 O O . ARG A 1 132 ? -10.148 6.495 7.699 1.00 94.38 132 ARG A O 1
ATOM 1029 N N . SER A 1 133 ? -8.001 7.183 7.564 1.00 95.62 133 SER A N 1
ATOM 1030 C CA . SER A 1 133 ? -8.284 8.442 6.862 1.00 95.62 133 SER A CA 1
ATOM 1031 C C . SER A 1 133 ? -8.982 8.178 5.535 1.00 95.62 133 SER A C 1
ATOM 1033 O O . SER A 1 133 ? -10.059 8.705 5.307 1.00 95.62 133 SER A O 1
ATOM 1035 N N . ILE A 1 134 ? -8.433 7.278 4.714 1.00 94.75 134 ILE A N 1
ATOM 1036 C CA . ILE A 1 134 ? -9.015 6.938 3.410 1.00 94.75 134 ILE A CA 1
ATOM 1037 C C . ILE A 1 134 ? -10.429 6.379 3.576 1.00 94.75 134 ILE A C 1
ATOM 1039 O O . ILE A 1 134 ? -11.345 6.796 2.877 1.00 94.75 134 ILE A O 1
ATOM 1043 N N . LEU A 1 135 ? -10.633 5.455 4.517 1.00 93.88 135 LEU A N 1
ATOM 1044 C CA . LEU A 1 135 ? -11.956 4.869 4.750 1.00 93.88 135 LEU A CA 1
ATOM 1045 C C . LEU A 1 135 ? -12.971 5.906 5.241 1.00 93.88 135 LEU A C 1
ATOM 1047 O O . LEU A 1 135 ? -14.143 5.829 4.880 1.00 93.88 135 LEU A O 1
ATOM 1051 N N . LYS A 1 136 ? -12.525 6.863 6.060 1.00 94.44 136 LYS A N 1
ATOM 1052 C CA . LYS A 1 136 ? -13.356 7.966 6.538 1.00 94.44 136 LYS A CA 1
ATOM 1053 C C . LYS A 1 136 ? -13.727 8.894 5.382 1.00 94.44 136 LYS A C 1
ATOM 1055 O O . LYS A 1 136 ? -14.907 9.163 5.206 1.00 94.44 136 LYS A O 1
ATOM 1060 N N . ASP A 1 137 ? -12.763 9.283 4.553 1.00 95.12 137 ASP A N 1
ATOM 1061 C CA . ASP A 1 137 ? -12.997 10.146 3.391 1.00 95.12 137 ASP A CA 1
ATOM 1062 C C . ASP A 1 137 ? -13.956 9.492 2.385 1.00 95.12 137 ASP A C 1
ATOM 1064 O O . ASP A 1 137 ? -14.839 10.150 1.835 1.00 95.12 137 ASP A O 1
ATOM 1068 N N . VAL A 1 138 ? -13.813 8.182 2.153 1.00 93.88 138 VAL A N 1
ATOM 1069 C CA . VAL A 1 138 ? -14.722 7.413 1.290 1.00 93.88 138 VAL A CA 1
ATOM 1070 C C . VAL A 1 138 ? -16.133 7.394 1.876 1.00 93.88 138 VAL A C 1
ATOM 1072 O O . VAL A 1 138 ? -17.082 7.714 1.163 1.00 93.88 138 VAL A O 1
ATOM 1075 N N . MET A 1 139 ? -16.271 7.103 3.174 1.00 93.94 139 MET A N 1
ATOM 1076 C CA . MET A 1 139 ? -17.562 7.138 3.865 1.00 93.94 139 MET A CA 1
ATOM 1077 C C . MET A 1 139 ? -18.217 8.524 3.785 1.00 93.94 139 MET A C 1
ATOM 1079 O O . MET A 1 139 ? -19.398 8.622 3.475 1.00 93.94 139 MET A O 1
ATOM 1083 N N . GLU A 1 140 ? -17.466 9.599 4.023 1.00 95.38 140 GLU A N 1
ATOM 1084 C CA . GLU A 1 140 ? -17.990 10.971 3.995 1.00 95.38 140 GLU A CA 1
ATOM 1085 C C . GLU A 1 140 ? -18.440 11.400 2.594 1.00 95.38 140 GLU A C 1
ATOM 1087 O O . GLU A 1 140 ? -19.458 12.072 2.452 1.00 95.38 140 GLU A O 1
ATOM 1092 N N . ARG A 1 141 ? -17.710 11.001 1.545 1.00 94.50 141 ARG A N 1
ATOM 1093 C CA . ARG A 1 141 ? -18.018 11.400 0.162 1.00 94.50 141 ARG A CA 1
ATOM 1094 C C . ARG A 1 141 ? -19.066 10.524 -0.516 1.00 94.50 141 ARG A C 1
ATOM 1096 O O . ARG A 1 141 ? -19.687 10.976 -1.475 1.00 94.50 141 ARG A O 1
ATOM 1103 N N . ARG A 1 142 ? -19.207 9.262 -0.100 1.00 93.00 142 ARG A N 1
ATOM 1104 C CA . ARG A 1 142 ? -20.039 8.262 -0.795 1.00 93.00 142 ARG A CA 1
ATOM 1105 C C . ARG A 1 142 ? -21.159 7.672 0.057 1.00 93.00 142 ARG A C 1
ATOM 1107 O O . ARG A 1 142 ? -22.072 7.086 -0.504 1.00 93.00 142 ARG A O 1
ATOM 1114 N N . GLY A 1 143 ? -21.107 7.815 1.380 1.00 92.62 143 GLY A N 1
ATOM 1115 C CA . GLY A 1 143 ? -22.078 7.220 2.305 1.00 92.62 143 GLY A CA 1
ATOM 1116 C C . GLY A 1 143 ? -21.862 5.728 2.580 1.00 92.62 143 GLY A C 1
ATOM 1117 O O . GLY A 1 143 ? -22.557 5.155 3.415 1.00 92.62 143 GLY A O 1
ATOM 1118 N N . GLU A 1 144 ? -20.886 5.097 1.923 1.00 91.88 144 GLU A N 1
ATOM 1119 C CA . GLU A 1 144 ? -20.532 3.692 2.112 1.00 91.88 144 GLU A CA 1
ATOM 1120 C C . GLU A 1 144 ? -19.027 3.463 1.941 1.00 91.88 144 GLU A C 1
ATOM 1122 O O . GLU A 1 144 ? -18.345 4.203 1.234 1.00 91.88 144 GLU A O 1
ATOM 1127 N N . ILE A 1 145 ? -18.491 2.411 2.569 1.00 91.06 145 ILE A N 1
ATOM 1128 C CA . ILE A 1 145 ? -17.078 2.021 2.436 1.00 91.06 145 ILE A CA 1
ATOM 1129 C C . ILE A 1 145 ? -16.909 1.109 1.211 1.00 91.06 145 ILE A C 1
ATOM 1131 O O . ILE A 1 145 ? -16.592 -0.073 1.340 1.00 91.06 145 ILE A O 1
ATOM 1135 N N . CYS A 1 146 ? -17.147 1.657 0.021 1.00 91.12 146 CYS A N 1
ATOM 1136 C CA . CYS A 1 146 ? -17.073 0.930 -1.243 1.00 91.12 146 CYS A CA 1
ATOM 1137 C C . CYS A 1 146 ? -16.331 1.750 -2.306 1.00 91.12 146 CYS A C 1
ATOM 1139 O O . CYS A 1 146 ? -16.515 2.961 -2.425 1.00 91.12 146 CYS A O 1
ATOM 1141 N N . LEU A 1 147 ? -15.477 1.081 -3.085 1.00 93.19 147 LEU A N 1
ATOM 1142 C CA . LEU A 1 147 ? -14.724 1.682 -4.192 1.00 93.19 147 LEU A CA 1
ATOM 1143 C C . LEU A 1 147 ? -15.001 1.004 -5.542 1.00 93.19 147 LEU A C 1
ATOM 1145 O O . LEU A 1 147 ? -14.333 1.316 -6.523 1.00 93.19 147 LEU A O 1
ATOM 1149 N N . GLU A 1 148 ? -15.984 0.103 -5.624 1.00 92.50 148 GLU A N 1
ATOM 1150 C CA . GLU A 1 148 ? -16.253 -0.665 -6.852 1.00 92.50 148 GLU A CA 1
ATOM 1151 C C . GLU A 1 148 ? -16.702 0.213 -8.027 1.00 92.50 148 GLU A C 1
ATOM 1153 O O . GLU A 1 148 ? -16.446 -0.121 -9.181 1.00 92.50 148 GLU A O 1
ATOM 1158 N N . TYR A 1 149 ? -17.259 1.397 -7.751 1.00 88.81 149 TYR A N 1
ATOM 1159 C CA . TYR A 1 149 ? -17.590 2.383 -8.783 1.00 88.81 149 TYR A CA 1
ATOM 1160 C C . TYR A 1 149 ? -16.381 2.790 -9.644 1.00 88.81 149 TYR A C 1
ATOM 1162 O O . TYR A 1 149 ? -16.564 3.198 -10.788 1.00 88.81 149 TYR A O 1
ATOM 1170 N N . LEU A 1 150 ? -15.148 2.666 -9.127 1.00 89.62 150 LEU A N 1
ATOM 1171 C CA . LEU A 1 150 ? -13.931 2.978 -9.882 1.00 89.62 150 LEU A CA 1
ATOM 1172 C C . LEU A 1 150 ? -13.743 2.058 -11.093 1.00 89.62 150 LEU A C 1
ATOM 1174 O O . LEU A 1 150 ? -13.091 2.460 -12.049 1.00 89.62 150 LEU A O 1
ATOM 1178 N N . ARG A 1 151 ? -14.340 0.860 -11.094 1.00 86.44 151 ARG A N 1
ATOM 1179 C CA . ARG A 1 151 ? -14.274 -0.063 -12.237 1.00 86.44 151 ARG A CA 1
ATOM 1180 C C . ARG A 1 151 ? -15.082 0.408 -13.439 1.00 86.44 151 ARG A C 1
ATOM 1182 O O . ARG A 1 151 ? -14.757 0.046 -14.561 1.00 86.44 151 ARG A O 1
ATOM 1189 N N . ALA A 1 152 ? -16.131 1.191 -13.201 1.00 84.00 152 ALA A N 1
ATOM 1190 C CA . ALA A 1 152 ? -16.979 1.738 -14.254 1.00 84.00 152 ALA A CA 1
ATOM 1191 C C . ALA A 1 152 ? -16.424 3.047 -14.840 1.00 84.00 152 ALA A C 1
ATOM 1193 O O . ALA A 1 152 ? -16.958 3.550 -15.827 1.00 84.00 152 ALA A O 1
ATOM 1194 N N . LEU A 1 153 ? -15.373 3.617 -14.239 1.00 85.31 153 LEU A N 1
ATOM 1195 C CA . LEU A 1 153 ? -14.722 4.806 -14.775 1.00 85.31 153 LEU A CA 1
ATOM 1196 C C . LEU A 1 153 ? -13.822 4.406 -15.945 1.00 85.31 153 LEU A C 1
ATOM 1198 O O . LEU A 1 153 ? -12.873 3.641 -15.782 1.00 85.31 153 LEU A O 1
ATOM 1202 N N . SER A 1 154 ? -14.092 4.961 -17.126 1.00 70.62 154 SER A N 1
ATOM 1203 C CA . SER A 1 154 ? -13.131 4.931 -18.225 1.00 70.62 154 SER A CA 1
ATOM 1204 C C . SER A 1 154 ? -11.899 5.737 -17.823 1.00 70.62 154 SER A C 1
ATOM 1206 O O . SER A 1 154 ? -12.035 6.857 -17.325 1.00 70.62 154 SER A O 1
ATOM 1208 N N . VAL A 1 155 ? -10.704 5.200 -18.069 1.00 72.25 155 VAL A N 1
ATOM 1209 C CA . VAL A 1 155 ? -9.475 5.993 -17.985 1.00 72.25 155 VAL A CA 1
ATOM 1210 C C . VAL A 1 155 ? -9.572 7.054 -19.076 1.00 72.25 155 VAL A C 1
ATOM 1212 O O . VAL A 1 155 ? -9.399 6.749 -20.252 1.00 72.25 155 VAL A O 1
ATOM 1215 N N . GLY A 1 156 ? -9.944 8.280 -18.702 1.00 53.66 156 GLY A N 1
ATOM 1216 C CA . GLY A 1 156 ? -9.843 9.415 -19.609 1.00 53.66 156 GLY A CA 1
ATOM 1217 C C . GLY A 1 156 ? -8.384 9.546 -20.031 1.00 53.66 156 GLY A C 1
ATOM 1218 O O . GLY A 1 156 ? -7.498 9.488 -19.177 1.00 53.66 156 GLY A O 1
ATOM 1219 N N . GLU A 1 157 ? -8.129 9.667 -21.334 1.00 46.72 157 GLU A N 1
ATOM 1220 C CA . GLU A 1 157 ? -6.816 10.043 -21.859 1.00 46.72 157 GLU A CA 1
ATOM 1221 C C . GLU A 1 157 ? -6.518 11.497 -21.467 1.00 46.72 157 GLU A C 1
ATOM 1223 O O . GLU A 1 157 ? -6.513 12.387 -22.308 1.00 46.72 157 GLU A O 1
ATOM 1228 N N . ASP A 1 158 ? -6.272 11.756 -20.187 1.00 44.06 158 ASP A N 1
ATOM 1229 C CA . ASP A 1 158 ? -5.630 12.997 -19.774 1.00 44.06 158 ASP A CA 1
ATOM 1230 C C . ASP A 1 158 ? -4.124 12.768 -19.933 1.00 44.06 158 ASP A C 1
ATOM 1232 O O . ASP A 1 158 ? -3.398 12.389 -19.009 1.00 44.06 158 ASP A O 1
ATOM 1236 N N . ARG A 1 159 ? -3.668 12.860 -21.189 1.00 45.69 159 ARG A N 1
ATOM 1237 C CA . ARG A 1 159 ? -2.247 13.042 -21.477 1.00 45.69 159 ARG A CA 1
ATOM 1238 C C . ARG A 1 159 ? -1.885 14.374 -20.846 1.00 45.69 159 ARG A C 1
ATOM 1240 O O . ARG A 1 159 ? -2.453 15.388 -21.227 1.00 45.69 159 ARG A O 1
ATOM 1247 N N . GLY A 1 160 ? -0.978 14.343 -19.876 1.00 43.91 160 GLY A N 1
ATOM 1248 C CA . GLY A 1 160 ? -0.424 15.549 -19.283 1.00 43.91 160 GLY A CA 1
ATOM 1249 C C . GLY A 1 160 ? 0.131 16.464 -20.370 1.00 43.91 160 GLY A C 1
ATOM 1250 O O . GLY A 1 160 ? 1.231 16.245 -20.866 1.00 43.91 160 GLY A O 1
ATOM 1251 N N . GLU A 1 161 ? -0.653 17.468 -20.736 1.00 32.41 161 GLU A N 1
ATOM 1252 C CA . GLU A 1 161 ? -0.209 18.672 -21.413 1.00 32.41 161 GLU A CA 1
ATOM 1253 C C . GLU A 1 161 ? -0.429 19.816 -20.424 1.00 32.41 161 GLU A C 1
ATOM 1255 O O . GLU A 1 161 ? -1.560 20.179 -20.094 1.00 32.41 161 GLU A O 1
ATOM 1260 N N . GLY A 1 162 ? 0.680 20.319 -19.889 1.00 34.19 162 GLY A N 1
ATOM 1261 C CA . GLY A 1 162 ? 0.741 21.411 -18.925 1.00 34.19 162 GLY A CA 1
ATOM 1262 C C . GLY A 1 162 ? 2.176 21.681 -18.529 1.00 34.19 162 GLY A C 1
ATOM 1263 O O . GLY A 1 162 ? 2.703 20.879 -17.728 1.00 34.19 162 GLY A O 1
#

Organism: Dioscorea cayennensis subsp. rotundata (NCBI:txid55577)

Sequence (162 aa):
MPRNPKQNKTTQSPKSSANLSFSSPDLFPEHHQPTPAQCRAVRDDLLALHGIPRDLAKYRNPDPSDEAPPEKTVLDGVVSTLLSLNTTDSNSRRAFLSFKIRIPRVLNAEPKRVEDAIRCGGLAVTKALRIRSILKDVMERRGEICLEYLRALSVGEDRGEG

Secondary structure (DSSP, 8-state):
-----------PPPP--------PPPSSTTSPPPPHHHHHHHHHHHHHHH---HHHHHHHS--TTS--SSPPPHHHHHHHHHHHTTS-HHHHHHHHHHHHHH-SSGGGS-HHHHHHHHGGGS-HHHHHHHHHHHHHHHHHHHSSS--GGGGGS---------

InterPro domains:
  IPR011257 DNA glycosylase [SSF48150] (39-145)